Protein AF-A0A7L4RFK4-F1 (afdb_monomer_lite)

Structure (mmCIF, N/CA/C/O backbone):
data_AF-A0A7L4RFK4-F1
#
_entry.id   AF-A0A7L4RFK4-F1
#
loop_
_atom_site.group_PDB
_atom_site.id
_atom_site.type_symbol
_atom_site.label_atom_id
_atom_site.label_alt_id
_atom_site.label_comp_id
_atom_site.label_asym_id
_atom_site.label_entity_id
_atom_site.label_seq_id
_atom_site.pdbx_PDB_ins_code
_atom_site.Cartn_x
_atom_site.Cartn_y
_atom_site.Cartn_z
_atom_site.occupancy
_atom_site.B_iso_or_equiv
_atom_site.auth_seq_id
_atom_site.auth_comp_id
_atom_site.auth_asym_id
_atom_site.auth_atom_id
_atom_site.pdbx_PDB_model_num
ATOM 1 N N . MET A 1 1 ? 21.329 -13.365 -5.260 1.00 57.34 1 MET A N 1
ATOM 2 C CA . MET A 1 1 ? 21.382 -12.234 -4.311 1.00 57.34 1 MET A CA 1
ATOM 3 C C . MET A 1 1 ? 20.184 -11.309 -4.484 1.00 57.34 1 MET A C 1
ATOM 5 O O . MET A 1 1 ? 19.342 -11.346 -3.608 1.00 57.34 1 MET A O 1
ATOM 9 N N . GLN A 1 2 ? 19.987 -10.653 -5.635 1.00 60.47 2 GLN A N 1
ATOM 10 C CA . GLN A 1 2 ? 18.876 -9.695 -5.843 1.00 60.47 2 GLN A CA 1
ATOM 11 C C . GLN A 1 2 ? 17.447 -10.198 -5.543 1.00 60.47 2 GLN A C 1
ATOM 13 O O . GLN A 1 2 ? 16.611 -9.424 -5.096 1.00 60.47 2 GLN A O 1
ATOM 18 N N . LYS A 1 3 ? 17.126 -11.482 -5.770 1.00 60.34 3 LYS A N 1
ATOM 19 C CA . LYS A 1 3 ? 15.775 -12.011 -5.478 1.00 60.34 3 LYS A CA 1
ATOM 20 C C . LYS A 1 3 ? 15.419 -11.997 -3.986 1.00 60.34 3 LYS A C 1
ATOM 22 O O . LYS A 1 3 ? 14.278 -11.703 -3.660 1.00 60.34 3 LYS A O 1
ATOM 27 N N . LEU A 1 4 ? 16.385 -12.291 -3.113 1.00 65.94 4 LEU A N 1
ATOM 28 C CA . LEU A 1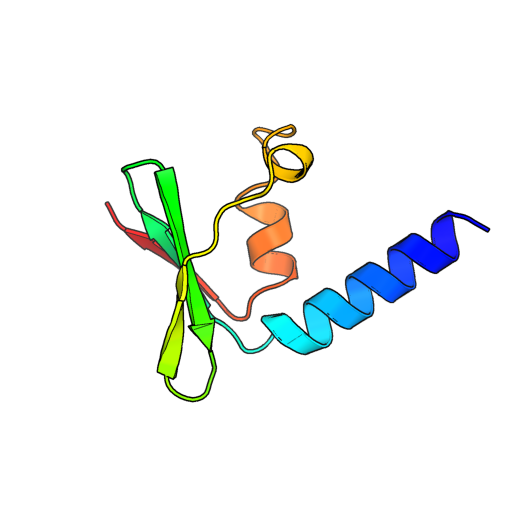 4 ? 16.175 -12.311 -1.660 1.00 65.94 4 LEU A CA 1
ATOM 29 C C . LEU A 1 4 ? 15.926 -10.899 -1.121 1.00 65.94 4 LEU A C 1
ATOM 31 O O . LEU A 1 4 ? 15.008 -10.699 -0.337 1.00 65.94 4 LEU A O 1
ATOM 35 N N . GLU A 1 5 ? 16.675 -9.913 -1.616 1.00 68.19 5 GLU A N 1
ATOM 36 C CA . GLU A 1 5 ? 16.504 -8.505 -1.236 1.00 68.19 5 GLU A CA 1
ATOM 37 C C . GLU A 1 5 ? 15.117 -7.976 -1.638 1.00 68.19 5 GLU A C 1
ATOM 39 O O . GLU A 1 5 ? 14.461 -7.289 -0.861 1.00 68.19 5 GLU A O 1
ATOM 44 N N . ILE A 1 6 ? 14.617 -8.361 -2.819 1.00 66.50 6 ILE A N 1
ATOM 45 C CA . ILE A 1 6 ? 13.273 -7.983 -3.288 1.00 66.50 6 ILE A CA 1
ATOM 46 C C . ILE A 1 6 ? 12.170 -8.622 -2.430 1.00 66.50 6 ILE A C 1
ATOM 48 O O . ILE A 1 6 ? 11.146 -7.989 -2.169 1.00 66.50 6 ILE A O 1
ATOM 52 N N . GLU A 1 7 ? 12.339 -9.878 -2.015 1.00 72.31 7 GLU A N 1
ATOM 53 C CA . GLU A 1 7 ? 11.360 -10.577 -1.175 1.00 72.31 7 GLU A CA 1
ATOM 54 C C . GLU A 1 7 ? 11.316 -10.019 0.251 1.00 72.31 7 GLU A C 1
ATOM 56 O O . GLU A 1 7 ? 10.226 -9.824 0.794 1.00 72.31 7 GLU A O 1
ATOM 61 N N . GLU A 1 8 ? 12.470 -9.695 0.839 1.00 74.19 8 GLU A N 1
ATOM 62 C CA . GLU A 1 8 ? 12.534 -9.045 2.151 1.00 74.19 8 GLU A CA 1
ATOM 63 C C . GLU A 1 8 ? 11.919 -7.647 2.130 1.00 74.19 8 GLU A C 1
ATOM 65 O O . GLU A 1 8 ? 11.147 -7.308 3.030 1.00 74.19 8 GLU A O 1
ATOM 70 N N . GLU A 1 9 ? 12.201 -6.860 1.093 1.00 69.19 9 GLU A N 1
ATOM 71 C CA . GLU A 1 9 ? 11.632 -5.522 0.948 1.00 69.19 9 GLU A CA 1
ATOM 72 C C . GLU A 1 9 ? 10.110 -5.587 0.776 1.00 69.19 9 GLU A C 1
ATOM 74 O O . GLU A 1 9 ? 9.365 -4.894 1.468 1.00 69.19 9 GLU A O 1
ATOM 79 N N . ARG A 1 10 ? 9.612 -6.519 -0.050 1.00 71.38 10 ARG A N 1
ATOM 80 C CA . ARG A 1 10 ? 8.169 -6.789 -0.162 1.00 71.38 10 ARG A CA 1
ATOM 81 C C . ARG A 1 10 ? 7.546 -7.169 1.175 1.00 71.38 10 ARG A C 1
ATOM 83 O O . ARG A 1 10 ? 6.444 -6.714 1.474 1.00 71.38 10 ARG A O 1
ATOM 90 N N . ARG A 1 11 ? 8.223 -7.996 1.975 1.00 78.56 11 ARG A N 1
ATOM 91 C CA . ARG A 1 11 ? 7.735 -8.385 3.302 1.00 78.56 11 ARG A CA 1
ATOM 92 C C . ARG A 1 11 ? 7.631 -7.175 4.226 1.00 78.56 11 ARG A C 1
ATOM 94 O O . ARG A 1 11 ? 6.585 -6.995 4.837 1.00 78.56 11 ARG A O 1
ATOM 101 N N . ARG A 1 12 ? 8.662 -6.326 4.280 1.00 74.06 12 ARG A N 1
ATOM 102 C CA . ARG A 1 12 ? 8.664 -5.095 5.093 1.00 74.06 12 ARG A CA 1
ATOM 103 C C . ARG A 1 12 ? 7.537 -4.146 4.689 1.00 74.06 12 ARG A C 1
ATOM 105 O O . ARG A 1 12 ? 6.806 -3.660 5.546 1.00 74.06 12 ARG A O 1
ATOM 112 N N . ILE A 1 13 ? 7.349 -3.952 3.384 1.00 74.00 13 ILE A N 1
ATOM 113 C CA . ILE A 1 13 ? 6.268 -3.132 2.826 1.00 74.00 13 ILE A CA 1
ATOM 114 C C . ILE A 1 13 ? 4.898 -3.684 3.248 1.00 74.00 13 ILE A C 1
ATOM 116 O O . ILE A 1 13 ? 4.054 -2.919 3.705 1.00 74.00 13 ILE A O 1
ATOM 120 N N . LYS A 1 14 ? 4.672 -5.002 3.161 1.00 77.38 14 LYS A N 1
ATOM 121 C CA . LYS A 1 14 ? 3.414 -5.630 3.607 1.00 77.38 14 LYS A CA 1
ATOM 122 C C . LYS A 1 14 ? 3.212 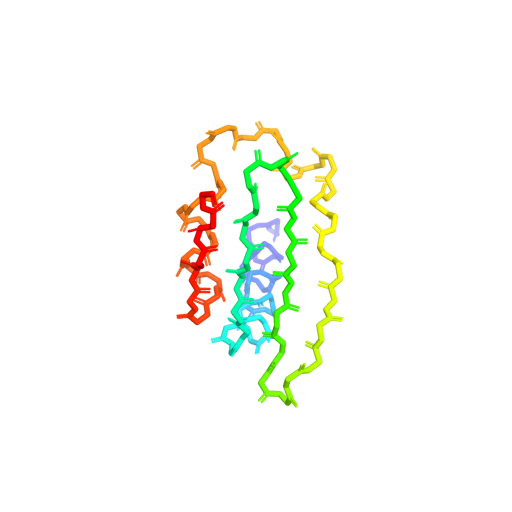-5.576 5.119 1.00 77.38 14 LYS A C 1
ATOM 124 O O . LYS A 1 14 ? 2.087 -5.405 5.571 1.00 77.38 14 LYS A O 1
ATOM 129 N N . GLU A 1 15 ? 4.267 -5.730 5.911 1.00 81.31 15 GLU A N 1
ATOM 130 C CA . GLU A 1 15 ? 4.179 -5.628 7.372 1.00 81.31 15 GLU A CA 1
ATOM 131 C C . GLU A 1 15 ? 3.764 -4.220 7.813 1.00 81.31 15 GLU A C 1
ATOM 133 O O . GLU A 1 15 ? 2.971 -4.085 8.748 1.00 81.31 15 GLU A O 1
ATOM 138 N N . PHE A 1 16 ? 4.257 -3.194 7.116 1.00 78.62 16 PHE A N 1
ATOM 139 C CA . PHE A 1 16 ? 3.931 -1.799 7.388 1.00 78.62 16 PHE A CA 1
ATOM 140 C C . PHE A 1 16 ? 2.552 -1.408 6.828 1.00 78.62 16 PHE A C 1
ATOM 142 O O . PHE A 1 16 ? 1.655 -1.036 7.580 1.00 78.62 16 PHE A O 1
ATOM 149 N N . TYR A 1 17 ? 2.343 -1.558 5.517 1.00 80.94 17 TYR A N 1
ATOM 150 C CA . TYR A 1 17 ? 1.138 -1.083 4.827 1.00 80.94 17 TYR A CA 1
ATOM 151 C C . TYR A 1 17 ? -0.034 -2.069 4.817 1.00 80.94 17 TYR A C 1
ATOM 153 O O . TYR A 1 17 ? -1.162 -1.660 4.551 1.00 80.94 17 TYR A O 1
ATOM 161 N N . GLY A 1 18 ? 0.174 -3.338 5.181 1.00 84.38 18 GLY A N 1
ATOM 162 C CA . GLY A 1 18 ? -0.870 -4.378 5.213 1.00 84.38 18 GLY A CA 1
ATOM 163 C C . GLY A 1 18 ? -1.999 -4.130 6.200 1.00 84.38 18 GLY A C 1
ATOM 164 O O . GLY A 1 18 ? -2.988 -4.858 6.207 1.00 84.38 18 GLY A O 1
ATOM 165 N N . ARG A 1 19 ? -1.873 -3.099 7.036 1.00 87.62 19 ARG A N 1
ATOM 166 C CA . ARG A 1 19 ? -2.930 -2.635 7.939 1.00 87.62 19 ARG A CA 1
ATOM 167 C C . ARG A 1 19 ? -3.550 -1.316 7.487 1.00 87.62 19 ARG A C 1
ATOM 169 O O . ARG A 1 19 ? -4.608 -0.956 7.997 1.00 87.62 19 ARG A O 1
ATOM 176 N N . CYS A 1 20 ? -2.909 -0.629 6.550 1.00 87.19 20 CYS A N 1
ATOM 177 C CA . CYS A 1 20 ? -3.324 0.664 6.043 1.00 87.19 20 CYS A CA 1
ATOM 178 C C . CYS A 1 20 ? -4.354 0.512 4.921 1.00 87.19 20 CYS A C 1
ATOM 180 O O . CYS A 1 20 ? -4.441 -0.528 4.260 1.00 87.19 20 CYS A O 1
ATOM 182 N N . VAL A 1 21 ? -5.110 1.579 4.688 1.00 87.81 21 VAL A N 1
ATOM 183 C CA . VAL A 1 21 ? -6.046 1.705 3.569 1.00 87.81 21 VAL A CA 1
ATOM 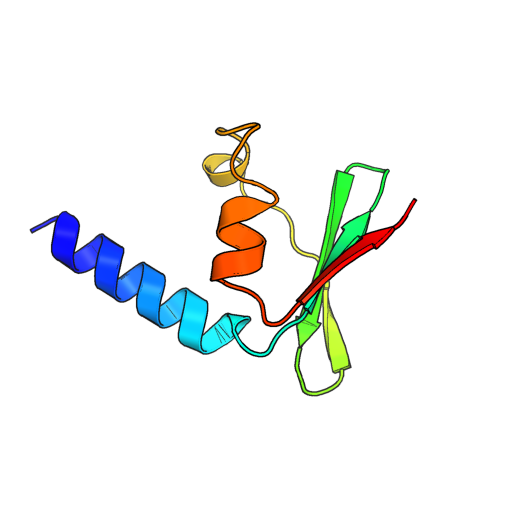184 C C . VAL A 1 21 ? -5.463 2.674 2.553 1.00 87.81 21 VAL A C 1
ATOM 186 O O . VAL A 1 21 ? -5.051 3.776 2.908 1.00 87.81 21 VAL A O 1
ATOM 189 N N . LEU A 1 22 ? -5.442 2.274 1.287 1.00 86.06 22 LEU A N 1
ATOM 190 C CA . LEU A 1 22 ? -5.082 3.157 0.187 1.00 86.06 22 LEU A CA 1
ATOM 191 C C . LEU A 1 22 ? -6.336 3.829 -0.371 1.00 86.06 22 LEU A C 1
ATOM 193 O O . LEU A 1 22 ? -7.278 3.146 -0.756 1.00 86.06 22 LEU A O 1
ATOM 197 N N . ILE A 1 23 ? -6.334 5.155 -0.475 1.00 85.38 23 ILE A N 1
ATOM 198 C CA . ILE A 1 23 ? -7.378 5.927 -1.152 1.00 85.38 23 ILE A CA 1
ATOM 199 C C . ILE A 1 23 ? -6.785 6.528 -2.422 1.00 85.38 23 ILE A C 1
ATOM 201 O O . ILE A 1 23 ? -5.883 7.359 -2.342 1.00 85.38 23 ILE A O 1
ATOM 205 N N . ILE A 1 24 ? -7.301 6.133 -3.583 1.00 82.00 24 ILE A N 1
ATOM 206 C CA . ILE A 1 24 ? -6.934 6.692 -4.888 1.00 82.00 24 ILE A CA 1
ATOM 207 C C . ILE A 1 24 ? -8.038 7.653 -5.323 1.00 82.00 24 ILE A C 1
ATOM 209 O O . ILE A 1 24 ? -9.219 7.303 -5.297 1.00 82.00 24 ILE A O 1
ATOM 213 N N . GLN A 1 25 ? -7.650 8.864 -5.705 1.00 78.88 25 GLN A N 1
ATOM 214 C CA . GLN A 1 25 ? -8.556 9.898 -6.190 1.00 78.88 25 GLN A CA 1
ATOM 215 C C . GLN A 1 25 ? -8.535 9.971 -7.721 1.00 78.88 25 GLN A C 1
ATOM 217 O O . GLN A 1 25 ? -7.534 9.641 -8.365 1.00 78.88 25 GLN A O 1
ATOM 222 N N . ASN A 1 26 ? -9.634 10.457 -8.298 1.00 75.12 26 ASN A N 1
ATOM 223 C CA . ASN A 1 26 ? -9.789 10.640 -9.742 1.00 75.12 26 ASN A CA 1
ATOM 224 C C . ASN A 1 26 ? -8.834 11.669 -10.365 1.00 75.12 26 ASN A C 1
ATOM 226 O O . ASN A 1 26 ? -8.531 11.580 -11.553 1.00 75.12 26 ASN A O 1
ATOM 230 N N . ASP A 1 27 ? -8.306 12.605 -9.574 1.00 74.62 27 ASP A N 1
ATOM 231 C CA . ASP A 1 27 ? -7.254 13.535 -10.007 1.00 74.62 27 ASP A CA 1
ATOM 232 C C . ASP A 1 27 ? -5.873 12.863 -10.147 1.00 74.62 27 ASP A C 1
ATOM 234 O O . ASP A 1 27 ? -4.893 13.493 -10.545 1.00 74.62 27 ASP A O 1
ATOM 238 N N . GLY A 1 28 ? -5.791 11.567 -9.838 1.00 70.94 28 GLY A N 1
ATOM 239 C CA . GLY A 1 28 ? -4.568 10.788 -9.882 1.00 70.94 28 GLY A CA 1
ATOM 240 C C . GLY A 1 28 ? -3.746 10.861 -8.599 1.00 70.94 28 GLY A C 1
ATOM 241 O O . GLY A 1 28 ? -2.714 10.189 -8.542 1.00 70.94 28 GLY A O 1
ATOM 242 N N . SER A 1 29 ? -4.186 11.581 -7.565 1.00 75.94 29 SER A N 1
ATOM 243 C CA . SER A 1 29 ? -3.552 11.569 -6.246 1.00 75.94 29 SER A CA 1
ATOM 244 C C . SER A 1 29 ? -3.890 10.294 -5.462 1.00 75.94 29 SER A C 1
ATOM 246 O O . SER A 1 29 ? -4.852 9.577 -5.754 1.00 75.94 29 SER A O 1
ATOM 248 N N . ALA A 1 30 ? -3.054 9.966 -4.476 1.00 79.19 30 ALA A N 1
ATOM 249 C CA . ALA A 1 30 ? -3.301 8.868 -3.554 1.00 79.19 30 ALA A CA 1
ATOM 250 C C . ALA A 1 30 ? -2.964 9.276 -2.116 1.00 79.19 30 ALA A C 1
ATOM 252 O O . ALA A 1 30 ? -2.088 10.105 -1.867 1.00 79.19 30 ALA A O 1
ATOM 253 N N . LYS A 1 31 ? -3.671 8.682 -1.158 1.00 85.06 31 LYS A N 1
ATOM 254 C CA . LYS A 1 31 ? -3.426 8.847 0.275 1.00 85.06 31 LYS A CA 1
ATOM 255 C C . LYS A 1 31 ? -3.421 7.496 0.958 1.00 85.06 31 LYS A C 1
ATOM 257 O O . LYS A 1 31 ? -4.190 6.613 0.587 1.00 85.06 31 LYS A O 1
ATOM 262 N N . ILE A 1 32 ? -2.587 7.358 1.973 1.00 87.38 32 ILE A N 1
ATOM 263 C CA . ILE A 1 32 ? -2.584 6.201 2.857 1.00 87.38 32 ILE A CA 1
ATOM 264 C C . ILE A 1 32 ? -3.228 6.621 4.169 1.00 87.38 32 ILE A C 1
ATOM 266 O O . ILE A 1 32 ? -2.849 7.638 4.743 1.00 87.38 32 ILE A O 1
ATOM 270 N N . VAL A 1 33 ? -4.186 5.827 4.631 1.00 89.06 33 VAL A N 1
ATOM 271 C CA . VAL A 1 33 ? -4.789 5.952 5.955 1.00 89.06 33 VAL A CA 1
ATOM 272 C C . VAL A 1 33 ? -4.230 4.838 6.828 1.00 89.06 33 VAL A C 1
ATOM 274 O O . VAL A 1 33 ? -4.423 3.653 6.538 1.00 89.06 33 VAL A O 1
ATOM 277 N N . GLU A 1 34 ? -3.504 5.216 7.869 1.00 89.12 34 GLU A N 1
ATOM 278 C CA . GLU A 1 34 ? -2.939 4.298 8.852 1.00 89.12 34 GLU A CA 1
ATOM 279 C C . GLU A 1 34 ? -4.015 3.764 9.818 1.00 89.12 34 GLU A C 1
ATOM 281 O O . GLU A 1 34 ? -5.111 4.324 9.916 1.00 89.12 34 GLU A O 1
ATOM 286 N N . PRO A 1 35 ? -3.749 2.662 10.548 1.00 87.31 35 PRO A N 1
ATOM 287 C CA . PRO A 1 35 ? -4.728 2.068 11.464 1.00 87.31 35 PRO A CA 1
ATOM 288 C C . PRO A 1 35 ? -5.166 2.979 12.616 1.00 87.31 35 PRO A C 1
ATOM 290 O O . PRO A 1 35 ? -6.228 2.757 13.193 1.00 87.31 35 PRO A O 1
ATOM 293 N N . ASP A 1 36 ? -4.341 3.960 12.973 1.00 90.00 36 ASP A N 1
ATOM 294 C CA . ASP A 1 36 ? -4.629 4.976 13.988 1.00 90.00 36 ASP A CA 1
ATOM 295 C C . ASP A 1 36 ? -5.465 6.151 13.439 1.00 90.00 36 ASP A C 1
ATOM 297 O O . ASP A 1 36 ? -5.878 7.021 14.204 1.00 90.00 36 ASP A O 1
ATOM 301 N N . GLY A 1 37 ? -5.753 6.154 12.132 1.00 86.81 37 GLY A N 1
ATOM 302 C CA . GLY A 1 37 ? -6.470 7.214 11.428 1.00 86.81 37 GLY A CA 1
ATOM 303 C C . GLY A 1 37 ? -5.575 8.325 10.876 1.00 86.81 37 GLY A C 1
ATOM 304 O O . GLY A 1 37 ? -6.100 9.253 10.262 1.00 86.81 37 GLY A O 1
ATOM 305 N N . THR A 1 38 ? -4.252 8.248 11.056 1.00 92.06 38 THR A N 1
ATOM 306 C CA . THR A 1 38 ? -3.306 9.203 10.471 1.00 92.06 38 THR A CA 1
ATOM 307 C C . THR A 1 38 ? -3.338 9.099 8.947 1.00 92.06 38 THR A C 1
ATOM 309 O O . THR A 1 38 ? -3.235 8.012 8.377 1.00 92.06 38 THR A O 1
ATOM 312 N N . GLU A 1 39 ? -3.480 10.238 8.268 1.00 90.81 39 GLU A N 1
ATOM 313 C CA . GLU A 1 39 ? -3.432 10.306 6.808 1.00 90.81 39 GLU A CA 1
ATOM 314 C C . GLU A 1 39 ? -2.074 10.826 6.336 1.00 90.81 39 GLU A C 1
ATOM 316 O O . GLU A 1 39 ? -1.652 11.921 6.711 1.00 90.81 39 GLU A O 1
ATOM 321 N N . SER A 1 40 ? -1.436 10.077 5.440 1.00 82.81 40 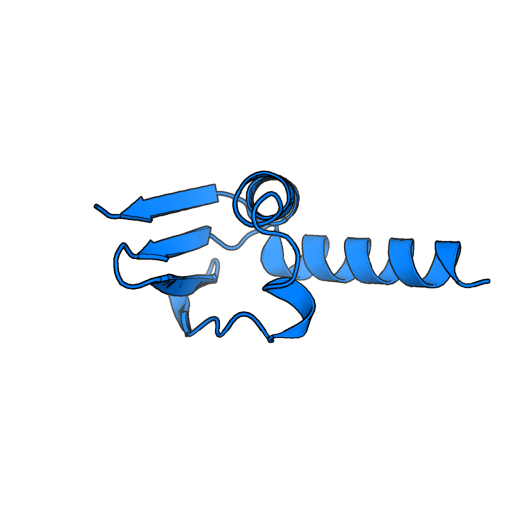SER A N 1
ATOM 322 C CA . SER A 1 40 ? -0.222 10.499 4.744 1.00 82.81 40 SER A CA 1
ATOM 323 C C . SER A 1 40 ? -0.498 10.622 3.249 1.00 82.81 40 SER A C 1
ATOM 325 O O . SER A 1 40 ? -1.069 9.718 2.629 1.00 82.81 40 SER A O 1
ATOM 327 N N . ALA A 1 41 ? -0.096 11.745 2.648 1.00 76.06 41 ALA A N 1
ATOM 328 C CA . ALA A 1 41 ? -0.097 11.872 1.196 1.00 76.06 41 ALA A CA 1
ATOM 329 C C . ALA A 1 41 ? 0.868 10.833 0.623 1.00 76.06 41 ALA A C 1
ATOM 331 O O . ALA A 1 41 ? 2.030 10.772 1.025 1.00 76.06 41 ALA A O 1
ATOM 332 N N . TRP A 1 42 ? 0.377 10.004 -0.296 1.00 71.12 42 TRP A N 1
ATOM 333 C CA . TRP A 1 42 ? 1.232 9.073 -1.005 1.00 71.12 42 TRP A CA 1
ATOM 334 C C . TRP A 1 42 ? 1.489 9.607 -2.398 1.00 71.12 42 TRP A C 1
ATOM 336 O O . TRP A 1 42 ? 0.689 9.450 -3.323 1.00 71.12 42 TRP A O 1
ATOM 346 N N . GLU A 1 43 ? 2.647 10.231 -2.543 1.00 63.34 43 GLU A N 1
ATOM 347 C CA . GLU A 1 43 ? 3.208 10.472 -3.856 1.00 63.34 43 GLU A CA 1
ATOM 348 C C . GLU A 1 43 ? 3.848 9.165 -4.321 1.00 63.34 43 GLU A C 1
ATOM 350 O O . GLU A 1 43 ? 4.829 8.689 -3.750 1.00 63.34 43 GLU A O 1
ATOM 355 N N . LEU A 1 44 ? 3.239 8.528 -5.322 1.00 56.62 44 LEU A N 1
ATOM 356 C CA . LEU A 1 44 ? 3.883 7.422 -6.019 1.00 56.62 44 LEU A CA 1
ATOM 357 C C . LEU A 1 44 ? 5.162 7.979 -6.645 1.00 56.62 44 LEU A C 1
ATOM 359 O O . LEU A 1 44 ? 5.081 8.750 -7.604 1.00 56.62 44 LEU A O 1
ATOM 363 N N . ASP A 1 45 ? 6.315 7.598 -6.097 1.00 52.28 45 ASP A N 1
ATOM 364 C CA . ASP A 1 45 ? 7.610 7.839 -6.728 1.00 52.28 45 ASP A CA 1
ATOM 365 C C . ASP A 1 45 ? 7.540 7.391 -8.201 1.00 52.28 45 ASP A C 1
ATOM 367 O O . ASP A 1 45 ? 6.886 6.395 -8.540 1.00 52.28 45 ASP A O 1
ATOM 371 N N . ASP A 1 46 ? 8.183 8.142 -9.095 1.00 47.50 46 ASP A N 1
ATOM 372 C CA . ASP A 1 46 ? 8.170 7.911 -10.542 1.00 47.50 46 ASP A CA 1
ATOM 373 C C . ASP A 1 46 ? 8.620 6.481 -10.897 1.00 47.50 46 ASP A C 1
ATOM 375 O O . ASP A 1 46 ? 8.178 5.920 -11.902 1.00 47.50 46 ASP A O 1
ATOM 379 N N . SER A 1 47 ? 9.405 5.836 -10.027 1.00 46.53 47 SER A N 1
ATOM 380 C CA . SER A 1 47 ? 9.786 4.422 -10.123 1.00 46.53 47 SER A CA 1
ATOM 381 C C . SER A 1 47 ? 8.595 3.442 -10.079 1.00 46.53 47 SER A C 1
ATOM 383 O O . SER A 1 47 ? 8.645 2.382 -10.711 1.00 46.53 47 SER A O 1
ATOM 385 N N . MET A 1 48 ? 7.488 3.802 -9.416 1.00 48.94 48 MET A N 1
ATOM 386 C CA . MET A 1 48 ? 6.245 3.019 -9.355 1.00 48.94 48 MET A CA 1
ATOM 387 C C . MET A 1 48 ? 5.213 3.431 -10.418 1.00 48.94 48 MET A C 1
ATOM 389 O O . MET A 1 48 ? 4.311 2.646 -10.722 1.00 48.94 48 MET A O 1
ATOM 393 N N . LYS A 1 49 ? 5.360 4.609 -11.049 1.00 47.59 49 LYS A N 1
ATOM 394 C CA . LYS A 1 49 ? 4.515 5.045 -12.183 1.00 47.59 49 LYS A CA 1
ATOM 395 C C . LYS A 1 49 ? 4.754 4.232 -13.461 1.00 47.59 49 LYS A C 1
ATOM 397 O O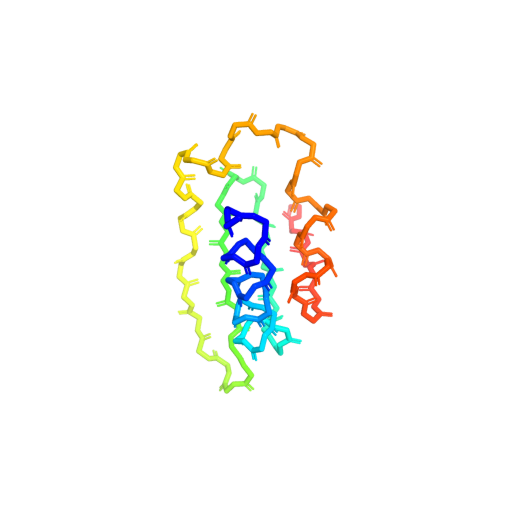 . LYS A 1 49 ? 3.884 4.178 -14.328 1.00 47.59 49 LYS A O 1
ATOM 402 N N . TYR A 1 50 ? 5.893 3.545 -13.572 1.00 38.66 50 TYR A N 1
ATOM 403 C CA . TYR A 1 50 ? 6.330 2.863 -14.799 1.00 38.66 50 TYR A CA 1
ATOM 404 C C . TYR A 1 50 ? 5.534 1.624 -15.221 1.00 38.66 50 TYR A C 1
ATOM 406 O O . TYR A 1 50 ? 5.840 1.012 -16.246 1.00 38.66 50 TYR A O 1
ATOM 414 N N . ARG A 1 51 ? 4.502 1.220 -14.483 1.00 41.75 51 ARG A N 1
ATOM 415 C CA . ARG A 1 51 ? 3.647 0.114 -14.912 1.00 41.75 51 ARG A CA 1
ATOM 416 C C . ARG A 1 51 ? 2.191 0.517 -14.752 1.00 41.75 51 ARG A C 1
ATOM 418 O O . ARG A 1 51 ? 1.599 0.301 -13.706 1.00 41.75 51 ARG A O 1
ATOM 425 N N . GLY A 1 52 ? 1.579 1.019 -15.824 1.00 43.09 52 GLY A N 1
ATOM 426 C CA . GLY A 1 52 ? 0.141 1.334 -15.916 1.00 43.09 52 GLY A CA 1
ATOM 427 C C . GLY A 1 52 ? -0.826 0.163 -15.648 1.00 43.09 52 GLY A C 1
ATOM 428 O O . GLY A 1 52 ? -2.026 0.321 -15.795 1.00 43.09 52 GLY A O 1
ATOM 429 N N . TYR A 1 53 ? -0.311 -0.997 -15.228 1.00 43.19 53 TYR A N 1
ATOM 430 C CA . TYR A 1 53 ? -1.032 -2.189 -14.771 1.00 43.19 53 TYR A CA 1
ATOM 431 C C . TYR A 1 53 ? -0.769 -2.532 -13.284 1.00 43.19 53 TYR A C 1
ATOM 433 O O . TYR A 1 53 ? -1.282 -3.525 -12.777 1.00 43.19 53 TYR A O 1
ATOM 441 N N . PHE A 1 54 ? 0.055 -1.750 -12.573 1.00 47.78 54 PHE A N 1
ATOM 442 C CA . PHE A 1 54 ? 0.541 -2.054 -11.217 1.00 47.78 54 PHE A CA 1
ATOM 443 C C . PHE A 1 54 ? -0.241 -1.372 -10.088 1.00 47.78 54 PHE A C 1
ATOM 445 O O . PHE A 1 54 ? -0.052 -1.741 -8.931 1.00 47.78 54 PHE A O 1
ATOM 452 N N . ARG A 1 55 ? -1.115 -0.406 -10.399 1.00 52.56 55 ARG A N 1
ATOM 453 C CA . ARG A 1 55 ? -1.743 0.457 -9.388 1.00 52.56 55 ARG A CA 1
ATOM 454 C C . ARG A 1 55 ? -2.804 -0.254 -8.536 1.00 52.56 55 ARG A C 1
ATOM 456 O O . ARG A 1 55 ? -2.873 0.022 -7.349 1.00 52.56 55 ARG A O 1
ATOM 463 N N . ASP A 1 56 ? -3.527 -1.226 -9.098 1.00 54.41 56 ASP A N 1
ATOM 464 C CA . ASP A 1 56 ? -4.572 -1.966 -8.367 1.00 54.41 56 ASP A CA 1
ATOM 465 C C . ASP A 1 56 ? -4.108 -3.330 -7.846 1.00 54.41 56 ASP A C 1
ATOM 467 O O . ASP A 1 56 ? -4.454 -3.724 -6.734 1.00 54.41 56 ASP A O 1
ATOM 471 N N . ILE A 1 57 ? -3.325 -4.076 -8.635 1.00 51.56 57 ILE A N 1
ATOM 472 C CA . ILE A 1 57 ? -2.990 -5.475 -8.313 1.00 51.56 57 ILE A CA 1
ATOM 473 C C . ILE A 1 57 ? -1.961 -5.559 -7.178 1.00 51.56 57 ILE A C 1
ATOM 475 O O . ILE A 1 57 ? -2.120 -6.384 -6.284 1.00 51.56 57 ILE A O 1
ATOM 479 N N . LEU A 1 58 ? -0.934 -4.698 -7.170 1.00 61.94 58 LEU A N 1
ATOM 480 C CA . LEU A 1 58 ? 0.010 -4.653 -6.047 1.00 61.94 58 LEU A CA 1
ATOM 481 C C . LEU A 1 58 ? -0.550 -3.901 -4.848 1.00 61.94 58 LEU A C 1
ATOM 483 O O . LEU A 1 58 ? -0.264 -4.291 -3.723 1.00 61.94 58 LEU A O 1
ATOM 487 N N . ALA A 1 59 ? -1.358 -2.860 -5.060 1.00 66.19 59 ALA A N 1
ATOM 488 C CA . ALA A 1 59 ? -1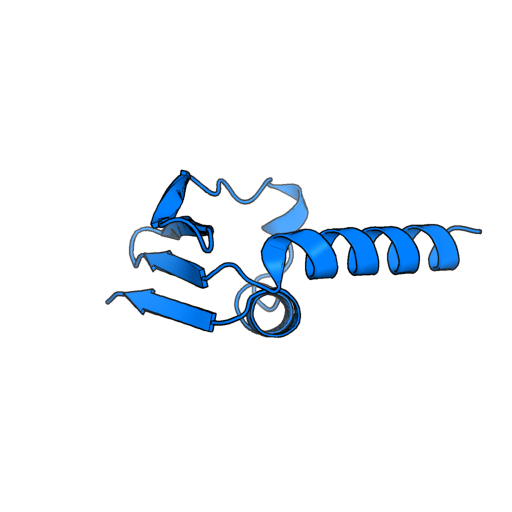.983 -2.166 -3.943 1.00 66.19 59 ALA A CA 1
ATOM 489 C C . ALA A 1 59 ? -2.895 -3.111 -3.155 1.00 66.19 59 ALA A C 1
ATOM 491 O O . ALA A 1 59 ? -2.792 -3.171 -1.940 1.00 66.19 59 ALA A O 1
ATOM 492 N N . ARG A 1 60 ? -3.708 -3.935 -3.822 1.00 70.50 60 ARG A N 1
ATOM 493 C CA . ARG A 1 60 ? -4.528 -4.945 -3.130 1.00 70.50 60 ARG A CA 1
ATOM 494 C C . ARG A 1 60 ? -3.714 -6.068 -2.480 1.00 70.50 60 ARG A C 1
ATOM 496 O O . ARG A 1 60 ? -4.203 -6.707 -1.561 1.00 70.50 60 ARG A O 1
ATOM 503 N N . ASP A 1 61 ? -2.493 -6.318 -2.950 1.00 77.75 61 ASP A N 1
ATOM 504 C CA . ASP A 1 61 ? -1.577 -7.301 -2.351 1.00 77.75 61 ASP A CA 1
ATOM 505 C C . ASP A 1 61 ? -0.801 -6.739 -1.142 1.00 77.75 61 ASP A C 1
ATOM 507 O O . ASP A 1 61 ? -0.262 -7.499 -0.334 1.00 77.75 61 ASP A O 1
ATOM 511 N N . ILE A 1 62 ? -0.720 -5.409 -1.034 1.00 77.44 62 ILE A N 1
ATOM 512 C CA . ILE A 1 62 ? 0.056 -4.693 -0.018 1.00 77.44 62 ILE A CA 1
ATOM 513 C C . ILE A 1 62 ? -0.831 -4.075 1.059 1.00 77.44 62 ILE A C 1
ATOM 515 O O . ILE A 1 62 ? -0.437 -4.107 2.215 1.00 77.44 62 ILE A O 1
ATOM 519 N N . PHE A 1 63 ? -1.977 -3.502 0.698 1.00 81.50 63 PHE A N 1
ATOM 520 C CA . PHE A 1 63 ? -2.864 -2.767 1.598 1.00 81.50 63 PHE A CA 1
ATOM 521 C C . PHE A 1 63 ? -3.994 -3.648 2.099 1.00 81.50 63 PHE A C 1
ATOM 523 O O . PHE A 1 63 ? -4.438 -4.571 1.417 1.00 81.50 63 PHE A O 1
ATOM 530 N N . LYS A 1 64 ? -4.503 -3.310 3.285 1.00 84.56 64 LYS A N 1
ATOM 531 C CA . LYS A 1 64 ? -5.690 -3.958 3.844 1.00 84.56 64 LYS A CA 1
ATOM 532 C C . LYS A 1 64 ? -6.909 -3.750 2.948 1.00 84.56 64 LYS A C 1
ATOM 534 O O . LYS A 1 64 ? -7.717 -4.661 2.795 1.00 84.56 64 LYS A O 1
ATOM 539 N N . ASP A 1 65 ? -7.047 -2.539 2.415 1.00 84.06 65 ASP A N 1
ATOM 540 C CA . ASP A 1 65 ? -8.134 -2.155 1.524 1.00 84.06 65 ASP A CA 1
ATOM 541 C C . ASP A 1 65 ? -7.677 -1.065 0.545 1.00 84.06 65 ASP A C 1
ATOM 543 O O . ASP A 1 65 ? -6.748 -0.300 0.832 1.00 84.06 65 ASP A O 1
ATOM 547 N N . VAL A 1 66 ? -8.332 -1.001 -0.613 1.00 81.56 66 VAL A N 1
ATOM 548 C CA . VAL A 1 66 ? -8.072 -0.014 -1.665 1.00 81.56 66 VAL A CA 1
ATOM 549 C C . VAL A 1 66 ? -9.395 0.607 -2.094 1.00 81.56 66 VAL A C 1
ATOM 551 O O . VAL A 1 66 ? -10.225 -0.042 -2.730 1.00 81.56 66 VAL A O 1
ATOM 554 N N . ILE A 1 67 ? -9.565 1.886 -1.775 1.00 82.81 67 ILE A N 1
ATOM 555 C CA . ILE A 1 67 ? -10.757 2.672 -2.077 1.00 82.81 67 ILE A CA 1
ATOM 556 C C . ILE A 1 67 ? -10.448 3.587 -3.258 1.00 82.81 67 ILE A C 1
ATOM 558 O O . ILE A 1 67 ? -9.553 4.428 -3.185 1.00 82.81 67 ILE A O 1
ATOM 562 N N . VAL A 1 68 ? -11.221 3.458 -4.332 1.00 79.94 68 VAL A N 1
ATOM 563 C CA . VAL A 1 68 ? -11.167 4.371 -5.480 1.00 79.94 68 VAL A CA 1
ATOM 564 C C . VAL A 1 68 ? -12.347 5.328 -5.366 1.00 79.94 68 VAL A C 1
ATOM 566 O O . VAL A 1 68 ? -13.492 4.883 -5.299 1.00 79.94 68 VAL A O 1
ATOM 569 N N . LYS A 1 69 ? -12.063 6.629 -5.265 1.00 76.44 69 LYS A N 1
ATOM 570 C CA . LYS A 1 69 ? -13.088 7.675 -5.182 1.00 76.44 69 LYS A CA 1
ATOM 571 C C . LYS A 1 69 ? -13.285 8.315 -6.551 1.00 76.44 69 LYS A C 1
ATOM 573 O O . LYS A 1 69 ? -12.337 8.896 -7.085 1.00 76.44 69 LYS A O 1
ATOM 578 N N . GLU A 1 70 ? -14.511 8.196 -7.062 1.00 68.50 70 GLU A N 1
ATOM 579 C CA . GLU A 1 70 ? -14.976 8.872 -8.277 1.00 68.50 70 GLU A CA 1
ATOM 580 C C . GLU A 1 70 ? -15.237 10.373 -8.059 1.00 68.50 70 GLU A C 1
ATOM 582 O O . GLU A 1 70 ? -15.681 10.741 -6.947 1.00 68.50 70 GLU A O 1
#

Radius of gyration: 12.59 Å; chains: 1; bounding box: 36×26×30 Å

Foldseek 3Di:
DVVVVVVVVLVVLQVQAQQWEWEAEPVRWIWIQHPVRDIDTDDDDVVQVPDPVCPPPVCVVRHVYYHYDD

pLDDT: mean 71.75, std 14.33, range [38.66, 92.06]

Sequence (70 aa):
MQKLEIEEERRRIKEFYGRCVLIIQNDGSAKIVEPDGTESAWELDDSMKYRGYFRDILARDIFKDVIVKE

Secondary structure (DSSP, 8-state):
-HHHHHHHHHHHHHHHHTTSEEEEETTS-EEEE-TTS-EEE----HHHHT-TTSTTHHHHHHSSEEEEE-